Protein AF-A0A3M1GRH1-F1 (afdb_monomer_lite)

Structure (mmCIF, N/CA/C/O backbone):
data_AF-A0A3M1GRH1-F1
#
_entry.id   AF-A0A3M1GRH1-F1
#
loop_
_atom_site.group_PDB
_atom_site.id
_atom_site.type_symbol
_atom_site.label_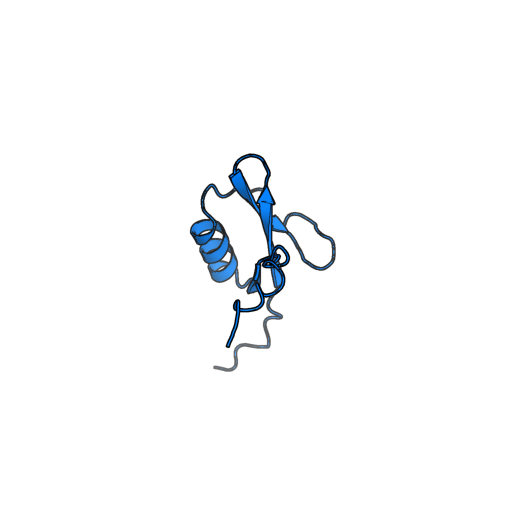atom_id
_atom_site.label_alt_id
_atom_site.label_comp_id
_atom_site.label_asym_id
_atom_site.label_entity_id
_atom_site.label_seq_id
_atom_site.pdbx_PDB_ins_code
_atom_site.Cartn_x
_atom_site.Cartn_y
_atom_site.Cartn_z
_atom_site.occupancy
_atom_site.B_iso_or_equiv
_atom_site.auth_seq_id
_atom_site.auth_comp_id
_atom_site.auth_asym_id
_atom_site.auth_atom_id
_atom_site.p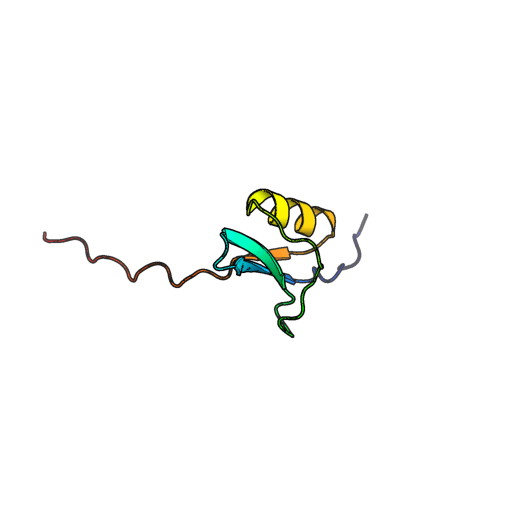dbx_PDB_model_num
ATOM 1 N N . MET A 1 1 ? 22.613 -8.544 -17.671 1.00 39.53 1 MET A N 1
ATOM 2 C CA . MET A 1 1 ? 21.185 -8.188 -17.809 1.00 39.53 1 MET A CA 1
ATOM 3 C C . MET A 1 1 ? 20.986 -6.764 -17.319 1.00 39.53 1 MET A C 1
ATOM 5 O O . MET A 1 1 ? 21.145 -6.518 -16.132 1.00 39.53 1 MET A O 1
ATOM 9 N N . ASN A 1 2 ? 20.717 -5.832 -18.230 1.00 38.09 2 ASN A N 1
ATOM 10 C CA . ASN A 1 2 ? 20.375 -4.450 -17.903 1.00 38.09 2 ASN A CA 1
ATOM 11 C C . ASN A 1 2 ? 18.853 -4.425 -17.703 1.00 38.09 2 ASN A C 1
ATOM 13 O O . ASN A 1 2 ? 18.129 -4.621 -18.676 1.00 38.09 2 ASN A O 1
ATOM 17 N N . TYR A 1 3 ? 18.368 -4.323 -16.462 1.00 48.09 3 TYR A N 1
ATOM 18 C CA . TYR A 1 3 ? 16.937 -4.137 -16.223 1.00 48.09 3 TYR A CA 1
ATOM 19 C C . T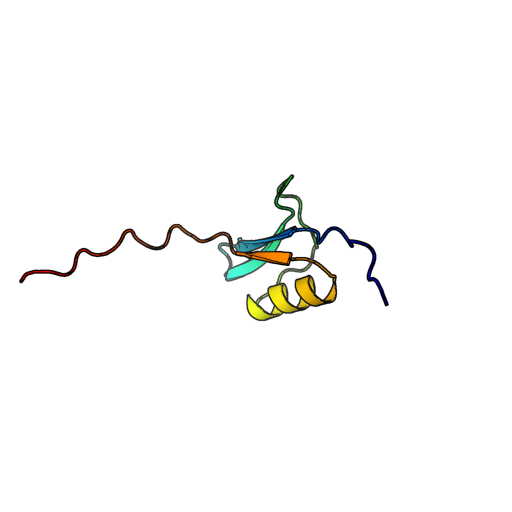YR A 1 3 ? 16.612 -2.719 -16.700 1.00 48.09 3 TYR A C 1
ATOM 21 O O . TYR A 1 3 ? 17.085 -1.770 -16.071 1.00 48.09 3 TYR A O 1
ATOM 29 N N . PRO A 1 4 ? 15.904 -2.550 -17.834 1.00 46.22 4 PRO A N 1
ATOM 30 C CA . PRO A 1 4 ? 15.606 -1.227 -18.355 1.00 46.22 4 PRO A CA 1
ATOM 31 C C . PRO A 1 4 ? 14.844 -0.503 -17.264 1.00 46.22 4 PRO A C 1
ATOM 33 O O . PRO A 1 4 ? 13.829 -1.034 -16.840 1.00 46.22 4 PRO A O 1
ATOM 36 N N . ASN A 1 5 ? 15.392 0.620 -16.789 1.00 47.91 5 ASN A N 1
ATOM 37 C CA . ASN A 1 5 ? 14.832 1.588 -15.844 1.00 47.91 5 ASN A CA 1
ATOM 38 C C . ASN A 1 5 ? 13.301 1.446 -15.704 1.00 47.91 5 ASN A C 1
ATOM 40 O O . ASN A 1 5 ? 12.530 2.158 -16.350 1.00 47.91 5 ASN A O 1
ATOM 44 N N . VAL A 1 6 ? 12.848 0.456 -14.924 1.00 51.84 6 VAL A N 1
ATOM 45 C CA . VAL A 1 6 ? 11.427 0.223 -14.693 1.00 51.84 6 VAL A CA 1
ATOM 46 C C . VAL A 1 6 ? 11.134 1.302 -13.692 1.00 51.84 6 VAL A C 1
ATOM 48 O O . VAL A 1 6 ? 11.512 1.141 -12.536 1.00 51.84 6 VAL A O 1
ATOM 51 N N . GLY A 1 7 ? 10.639 2.449 -14.163 1.00 48.44 7 GLY A N 1
ATOM 52 C CA . GLY A 1 7 ? 10.354 3.596 -13.315 1.00 48.44 7 GLY A CA 1
ATOM 53 C C . GLY A 1 7 ? 9.590 3.086 -12.108 1.00 48.44 7 GLY A C 1
ATOM 54 O O . GLY A 1 7 ? 8.436 2.677 -12.251 1.00 48.44 7 GLY A O 1
ATOM 55 N N . PHE A 1 8 ? 10.285 2.973 -10.972 1.00 60.62 8 PHE A N 1
ATOM 56 C CA . PHE A 1 8 ? 9.718 2.381 -9.777 1.00 60.62 8 PHE A CA 1
ATOM 57 C C . PHE A 1 8 ? 8.524 3.256 -9.453 1.00 60.62 8 PHE A C 1
ATOM 59 O O . PHE A 1 8 ? 8.688 4.435 -9.152 1.00 60.62 8 PHE A O 1
ATOM 66 N N . ARG A 1 9 ? 7.318 2.714 -9.623 1.00 75.69 9 ARG A N 1
ATOM 67 C CA . ARG A 1 9 ? 6.120 3.457 -9.267 1.00 75.69 9 ARG A CA 1
ATOM 68 C C . ARG A 1 9 ? 6.171 3.606 -7.759 1.00 75.69 9 ARG A C 1
ATOM 70 O O . ARG A 1 9 ? 6.195 2.613 -7.032 1.00 75.69 9 ARG A O 1
ATOM 77 N N . ASP A 1 10 ? 6.293 4.830 -7.288 1.00 84.62 10 ASP A N 1
ATOM 78 C CA . ASP A 1 10 ? 6.223 5.091 -5.865 1.00 84.62 10 ASP A CA 1
ATOM 79 C C . ASP A 1 10 ? 4.783 4.832 -5.399 1.00 84.62 10 ASP A C 1
ATOM 81 O O . ASP A 1 10 ? 3.823 5.071 -6.129 1.00 84.62 10 ASP A O 1
ATOM 85 N N . ALA A 1 11 ? 4.619 4.294 -4.198 1.00 86.06 11 ALA A N 1
ATOM 86 C CA . ALA A 1 11 ? 3.318 4.121 -3.569 1.00 86.06 11 ALA A CA 1
ATOM 87 C C . ALA A 1 11 ? 3.420 4.532 -2.105 1.00 86.06 11 ALA A C 1
ATOM 89 O O . ALA A 1 11 ? 4.315 4.094 -1.384 1.00 86.06 11 ALA A O 1
ATOM 90 N N . ILE A 1 12 ? 2.498 5.373 -1.657 1.00 87.94 12 ILE A N 1
ATOM 91 C CA . ILE A 1 12 ? 2.402 5.807 -0.274 1.00 87.94 12 ILE A CA 1
ATOM 92 C C . ILE A 1 12 ? 1.595 4.783 0.506 1.00 87.94 12 ILE A C 1
ATOM 94 O O . ILE A 1 12 ? 0.441 4.490 0.179 1.00 87.94 12 ILE A O 1
ATOM 98 N N . LEU A 1 13 ? 2.202 4.262 1.567 1.00 87.69 13 LEU A N 1
ATOM 99 C CA . LEU A 1 13 ? 1.482 3.508 2.572 1.00 87.69 13 LEU A CA 1
ATOM 100 C C . LEU A 1 13 ? 0.742 4.474 3.495 1.00 87.69 13 LEU A C 1
ATOM 102 O O . LEU A 1 13 ? 1.363 5.238 4.236 1.00 87.69 13 LEU A O 1
ATOM 106 N N . GLU A 1 14 ? -0.582 4.390 3.476 1.00 86.50 14 GLU A N 1
ATOM 107 C CA . GLU A 1 14 ? -1.454 5.176 4.333 1.00 86.50 14 GLU A CA 1
ATOM 108 C C . GLU A 1 14 ? -2.147 4.275 5.356 1.00 86.50 14 GLU A C 1
ATOM 110 O O . GLU A 1 14 ? -2.750 3.259 5.004 1.00 86.50 14 GLU A O 1
ATOM 115 N N . ALA A 1 15 ? -2.033 4.643 6.632 1.00 85.69 15 ALA A N 1
ATOM 116 C CA . ALA A 1 15 ? -2.766 4.011 7.718 1.00 85.69 15 ALA A CA 1
ATOM 117 C C . ALA A 1 15 ? -4.153 4.652 7.823 1.00 85.69 15 ALA A C 1
ATOM 119 O O . ALA A 1 15 ? -4.275 5.872 7.929 1.00 85.69 15 ALA A O 1
ATOM 120 N N . MET A 1 16 ? -5.187 3.825 7.780 1.00 85.00 16 MET A N 1
ATOM 121 C CA . MET A 1 16 ? -6.574 4.234 7.927 1.00 85.00 16 MET A CA 1
ATOM 122 C C . MET A 1 16 ? -6.985 4.232 9.412 1.00 85.00 16 MET A C 1
ATOM 124 O O . MET A 1 16 ? -6.388 3.517 10.224 1.00 85.00 16 MET A O 1
ATOM 128 N N . PRO A 1 17 ? -7.986 5.047 9.799 1.00 82.50 17 PRO A N 1
ATOM 129 C CA . PRO A 1 17 ? -8.421 5.185 11.194 1.00 82.50 17 PRO A CA 1
ATOM 130 C C . PRO A 1 17 ? -9.054 3.913 11.781 1.00 82.50 17 PRO A C 1
ATOM 132 O O . PRO A 1 17 ? -9.149 3.779 12.995 1.00 82.50 17 PRO A O 1
ATOM 135 N N . ASP A 1 18 ? -9.459 2.970 10.934 1.00 83.88 18 ASP A N 1
ATOM 136 C CA . ASP A 1 18 ? -9.948 1.638 11.299 1.00 83.88 18 ASP A CA 1
ATOM 137 C C . ASP A 1 18 ? -8.816 0.640 11.630 1.00 83.88 18 ASP A C 1
ATOM 139 O O . ASP A 1 18 ? -9.079 -0.515 11.967 1.00 83.88 18 ASP A O 1
ATOM 143 N N . GLY A 1 19 ? -7.551 1.067 11.533 1.00 83.25 19 GLY A N 1
ATOM 144 C CA . GLY A 1 19 ? -6.371 0.235 11.765 1.00 83.25 19 GLY A CA 1
ATOM 145 C C . GLY A 1 19 ? -5.901 -0.551 10.538 1.00 83.25 19 GLY A C 1
ATOM 146 O O . GLY A 1 19 ? -4.939 -1.317 10.641 1.00 83.25 19 GLY A O 1
ATOM 147 N N . ARG A 1 20 ? -6.539 -0.372 9.374 1.00 88.44 20 ARG A N 1
ATOM 148 C CA . ARG A 1 20 ? -6.091 -0.962 8.105 1.00 88.44 20 ARG A CA 1
ATOM 149 C C . ARG A 1 20 ? -5.044 -0.082 7.429 1.00 88.44 20 ARG A C 1
ATOM 151 O O . ARG A 1 20 ? -4.813 1.068 7.790 1.00 88.44 20 ARG A O 1
ATOM 158 N N . PHE A 1 21 ? -4.386 -0.636 6.423 1.00 87.38 21 PHE A N 1
ATOM 159 C CA . PHE A 1 21 ? -3.390 0.041 5.607 1.00 87.38 21 PHE A CA 1
ATOM 160 C C . PHE A 1 21 ? -3.772 -0.070 4.138 1.00 87.38 21 PHE A C 1
ATOM 162 O O . PHE A 1 21 ? -4.149 -1.144 3.666 1.00 87.38 21 PHE A O 1
ATOM 169 N N . ARG A 1 22 ? -3.610 1.024 3.400 1.00 88.62 22 ARG A N 1
ATOM 170 C CA . ARG A 1 22 ? -3.822 1.076 1.953 1.00 88.62 22 ARG A CA 1
ATOM 171 C C . ARG A 1 22 ? -2.603 1.645 1.245 1.00 88.62 22 ARG A C 1
ATOM 173 O O . ARG A 1 22 ? -1.831 2.402 1.828 1.00 88.62 22 ARG A O 1
ATOM 180 N N . LEU A 1 23 ? -2.443 1.276 -0.020 1.00 88.19 23 LEU A N 1
ATOM 181 C CA . LEU A 1 23 ? -1.432 1.850 -0.900 1.00 88.19 23 LEU A CA 1
ATOM 182 C C . LEU A 1 23 ? -2.094 2.860 -1.830 1.00 88.19 23 LEU A C 1
ATOM 184 O O . LEU A 1 23 ? -3.066 2.538 -2.515 1.00 88.19 23 LEU A O 1
ATOM 188 N N . THR A 1 24 ? -1.558 4.071 -1.854 1.00 88.81 24 THR A N 1
ATOM 189 C CA . THR A 1 24 ? -2.033 5.181 -2.687 1.00 88.81 24 THR A CA 1
ATOM 190 C C . THR A 1 24 ? -0.897 5.710 -3.547 1.00 88.81 24 THR A C 1
ATOM 192 O O . THR A 1 24 ? 0.271 5.574 -3.197 1.00 88.81 24 THR A O 1
ATOM 195 N N . ASP A 1 25 ? -1.219 6.241 -4.716 1.00 86.44 25 ASP A N 1
ATOM 196 C CA . ASP A 1 25 ? -0.233 6.818 -5.614 1.00 86.44 25 ASP A CA 1
ATOM 197 C C . ASP A 1 25 ? 0.197 8.189 -5.063 1.00 86.44 25 ASP A C 1
ATOM 199 O O . ASP A 1 25 ? -0.670 8.995 -4.721 1.00 86.44 25 ASP A O 1
ATOM 203 N N . PRO A 1 26 ? 1.498 8.492 -4.944 1.00 82.94 26 PRO A N 1
ATOM 204 C CA . PRO A 1 26 ? 1.964 9.768 -4.409 1.00 82.94 26 PRO A CA 1
ATOM 205 C C . PRO A 1 26 ? 1.591 10.965 -5.281 1.00 82.94 26 PRO A C 1
ATOM 207 O O . PRO A 1 26 ? 1.555 12.082 -4.770 1.00 82.94 26 PRO A O 1
ATOM 210 N N . LYS A 1 27 ? 1.343 10.759 -6.579 1.00 82.19 27 LYS A N 1
ATOM 211 C CA . LYS A 1 27 ? 1.071 11.846 -7.520 1.00 82.19 27 LYS A CA 1
ATOM 212 C C . LYS A 1 27 ? -0.375 12.325 -7.432 1.00 82.19 27 LYS A C 1
ATOM 214 O O . LYS A 1 27 ? -0.621 13.524 -7.378 1.00 82.19 27 LYS A O 1
ATOM 219 N N . ASP A 1 28 ? -1.309 11.380 -7.370 1.00 82.00 28 ASP A N 1
ATOM 220 C CA . ASP A 1 28 ? -2.749 11.649 -7.469 1.00 82.00 28 ASP A CA 1
ATOM 221 C C . ASP A 1 28 ? -3.541 11.185 -6.231 1.00 82.00 28 ASP A C 1
ATOM 223 O O . ASP A 1 28 ? -4.768 11.252 -6.222 1.00 82.00 28 ASP A O 1
ATOM 227 N N . ASN A 1 29 ? -2.875 10.666 -5.186 1.00 79.00 29 ASN A N 1
ATOM 228 C CA . ASN A 1 29 ? -3.488 10.025 -4.003 1.00 79.00 29 ASN A CA 1
ATOM 229 C C . ASN A 1 29 ? -4.518 8.930 -4.344 1.00 79.00 29 ASN A C 1
ATOM 231 O O . ASN A 1 29 ? -5.331 8.519 -3.514 1.00 79.00 29 ASN A O 1
ATOM 235 N N . SER A 1 30 ? -4.479 8.424 -5.573 1.00 84.06 30 SER A N 1
ATOM 236 C CA . SER A 1 30 ? -5.407 7.408 -6.049 1.00 84.06 30 SER A CA 1
ATOM 237 C C . SER A 1 30 ? -5.031 6.045 -5.470 1.00 84.06 30 SER A C 1
ATOM 239 O O . SER A 1 30 ? -3.844 5.737 -5.373 1.00 84.06 30 SER A O 1
ATOM 241 N N . PRO A 1 31 ? -5.992 5.192 -5.082 1.00 83.94 31 PRO A N 1
ATOM 242 C CA . PRO A 1 31 ? -5.674 3.873 -4.549 1.00 83.94 31 PRO A CA 1
ATOM 243 C C . PRO A 1 31 ? -4.957 3.030 -5.610 1.00 83.94 31 PRO A C 1
ATOM 245 O O . PRO A 1 31 ? -5.522 2.724 -6.660 1.00 83.94 31 PRO A O 1
ATOM 248 N N . VAL A 1 32 ? -3.722 2.613 -5.314 1.00 84.88 32 VAL A N 1
ATOM 249 C CA . VAL A 1 32 ? -2.927 1.721 -6.181 1.00 84.88 32 VAL A CA 1
ATOM 250 C C . VAL A 1 32 ? -3.598 0.352 -6.276 1.00 84.88 32 VAL A C 1
ATOM 252 O O . VAL A 1 32 ? -3.524 -0.335 -7.295 1.00 84.88 32 VAL A O 1
ATOM 255 N N . CYS A 1 33 ? -4.282 -0.047 -5.204 1.00 82.69 33 CYS A N 1
ATOM 256 C CA . CYS A 1 33 ? -5.060 -1.269 -5.139 1.00 82.69 33 CYS A CA 1
ATOM 257 C C . CYS A 1 33 ? -6.307 -1.090 -4.271 1.00 82.69 33 CYS A C 1
ATOM 259 O O . CYS A 1 33 ? -6.315 -0.314 -3.321 1.00 82.69 33 CYS A O 1
ATOM 261 N N . ARG A 1 34 ? -7.335 -1.899 -4.548 1.00 82.25 34 ARG A N 1
ATOM 262 C CA . ARG A 1 34 ? -8.529 -2.046 -3.694 1.00 82.25 34 ARG A CA 1
ATOM 263 C C . ARG A 1 34 ? -8.307 -2.981 -2.496 1.00 82.25 34 ARG A C 1
ATOM 265 O O . ARG A 1 34 ? -9.255 -3.318 -1.802 1.00 82.25 34 ARG A O 1
ATOM 272 N N . ILE A 1 35 ? -7.078 -3.459 -2.304 1.00 82.81 35 ILE A N 1
ATOM 273 C CA . ILE A 1 35 ? -6.733 -4.379 -1.223 1.00 82.81 35 ILE A CA 1
ATOM 274 C C . ILE A 1 35 ? -6.462 -3.555 0.029 1.00 82.81 35 ILE A C 1
ATOM 276 O O . ILE A 1 35 ? -5.594 -2.681 0.027 1.00 82.81 35 ILE A O 1
ATOM 280 N N . GLU A 1 36 ? -7.186 -3.872 1.092 1.00 84.25 36 GLU A N 1
ATOM 281 C CA . GLU A 1 36 ? -6.963 -3.319 2.419 1.00 84.25 36 GLU A CA 1
ATOM 282 C C . GLU A 1 36 ? -6.132 -4.312 3.226 1.00 84.25 36 GLU A C 1
ATOM 284 O O . GLU A 1 36 ? -6.477 -5.486 3.375 1.00 84.25 36 GLU A O 1
ATOM 289 N N . PHE A 1 37 ? -4.997 -3.854 3.734 1.00 85.94 37 PHE A N 1
ATOM 290 C CA . PHE A 1 37 ? -4.071 -4.695 4.471 1.00 85.94 37 PHE A CA 1
ATOM 291 C C . PHE A 1 37 ? -4.275 -4.483 5.964 1.00 85.94 37 PHE A C 1
ATOM 293 O O . PHE A 1 37 ? -4.216 -3.364 6.452 1.00 85.94 37 PHE A O 1
ATOM 300 N N . HIS A 1 38 ? -4.430 -5.559 6.728 1.00 85.44 38 HIS A N 1
ATOM 301 C CA . HIS A 1 38 ? -4.506 -5.469 8.193 1.00 85.44 38 HIS A CA 1
ATOM 302 C C . HIS A 1 38 ? -3.122 -5.288 8.839 1.00 85.44 38 HIS A C 1
ATOM 304 O O . HIS A 1 38 ? -3.000 -5.075 10.040 1.00 85.44 38 HIS A O 1
ATOM 310 N N . ASN A 1 39 ? -2.054 -5.416 8.047 1.00 84.75 39 ASN A N 1
ATOM 311 C CA . ASN A 1 39 ? -0.685 -5.319 8.520 1.00 84.75 39 ASN A CA 1
ATOM 312 C C . ASN A 1 39 ? 0.159 -4.502 7.540 1.00 84.75 39 ASN A C 1
ATOM 314 O O . ASN A 1 39 ? 0.237 -4.810 6.347 1.00 84.75 39 ASN A O 1
ATOM 318 N N . ARG A 1 40 ? 0.866 -3.510 8.080 1.00 85.31 40 ARG A N 1
ATOM 319 C CA . ARG A 1 40 ? 1.848 -2.680 7.377 1.00 85.31 40 ARG A CA 1
ATOM 320 C C . ARG A 1 40 ? 2.862 -3.499 6.576 1.00 85.31 40 ARG A C 1
ATOM 322 O O . ARG A 1 40 ? 3.154 -3.178 5.426 1.00 85.31 40 ARG A O 1
ATOM 329 N N . LYS A 1 41 ? 3.373 -4.590 7.154 1.00 86.38 41 LYS A N 1
ATOM 330 C CA . LYS A 1 41 ? 4.362 -5.456 6.496 1.00 86.38 41 LYS A CA 1
ATOM 331 C C . LYS A 1 41 ? 3.777 -6.168 5.274 1.00 86.38 41 LYS A C 1
ATOM 333 O O . LYS A 1 41 ? 4.478 -6.332 4.279 1.00 86.38 41 LYS A O 1
ATOM 338 N N . ALA A 1 42 ? 2.501 -6.554 5.332 1.00 87.81 42 ALA A N 1
ATOM 339 C CA . ALA A 1 42 ? 1.814 -7.206 4.219 1.00 87.81 42 ALA A CA 1
ATOM 340 C C . ALA A 1 42 ? 1.618 -6.240 3.043 1.00 87.81 42 ALA A C 1
ATOM 342 O O . ALA A 1 42 ? 1.958 -6.589 1.915 1.00 87.81 42 ALA A O 1
ATOM 343 N N . ALA A 1 43 ? 1.173 -5.010 3.322 1.00 86.75 43 ALA A N 1
ATOM 344 C CA . ALA A 1 43 ? 1.054 -3.960 2.311 1.00 86.75 43 ALA A CA 1
ATOM 345 C C . ALA A 1 43 ? 2.399 -3.675 1.636 1.00 86.75 43 ALA A C 1
ATOM 347 O O . ALA A 1 43 ? 2.502 -3.635 0.410 1.00 86.75 43 ALA A O 1
ATOM 348 N N . ARG A 1 44 ? 3.459 -3.552 2.444 1.00 86.12 44 ARG A N 1
ATOM 349 C CA . ARG A 1 44 ? 4.806 -3.311 1.939 1.00 86.12 44 ARG A CA 1
ATOM 350 C C . ARG A 1 44 ? 5.285 -4.457 1.048 1.00 86.12 44 ARG A C 1
ATOM 352 O O . ARG A 1 44 ? 5.671 -4.208 -0.088 1.00 86.12 44 ARG A O 1
ATOM 359 N N . ASN A 1 45 ? 5.213 -5.701 1.524 1.00 88.06 45 ASN A N 1
ATOM 360 C CA . ASN A 1 45 ? 5.609 -6.868 0.731 1.00 88.06 45 ASN A CA 1
ATOM 361 C C . ASN A 1 45 ? 4.840 -6.951 -0.589 1.00 88.06 45 ASN A C 1
ATOM 363 O O . ASN A 1 45 ? 5.458 -7.145 -1.629 1.00 88.06 45 ASN A O 1
ATOM 367 N N . TRP A 1 46 ? 3.522 -6.738 -0.565 1.00 87.88 46 TRP A N 1
ATOM 368 C CA . TRP A 1 46 ? 2.706 -6.744 -1.776 1.00 87.88 46 TRP A CA 1
ATOM 369 C C . TRP A 1 46 ? 3.171 -5.692 -2.788 1.00 87.88 46 TRP A C 1
ATOM 371 O O . TRP A 1 46 ? 3.352 -6.001 -3.966 1.00 87.88 46 TRP A O 1
ATOM 381 N N . GLY A 1 47 ? 3.417 -4.465 -2.324 1.00 86.69 47 GLY A N 1
ATOM 382 C CA . GLY A 1 47 ? 3.891 -3.383 -3.177 1.00 86.69 47 GLY A CA 1
ATOM 383 C C . GLY A 1 47 ? 5.278 -3.663 -3.762 1.00 86.69 47 GLY A C 1
ATOM 384 O O . GLY A 1 47 ? 5.462 -3.540 -4.972 1.00 86.69 47 GLY A O 1
ATOM 385 N N . HIS A 1 48 ? 6.216 -4.158 -2.949 1.00 85.00 48 HIS A N 1
ATOM 386 C CA . HIS A 1 48 ? 7.539 -4.580 -3.423 1.00 85.00 48 HIS A CA 1
ATOM 387 C C . HIS A 1 48 ? 7.453 -5.712 -4.460 1.00 85.00 48 HIS A C 1
ATOM 389 O O . HIS A 1 48 ? 8.119 -5.640 -5.491 1.00 85.00 48 HIS A O 1
ATOM 395 N N . SER A 1 49 ? 6.601 -6.722 -4.246 1.00 84.88 49 SER A N 1
ATOM 396 C CA . SER A 1 49 ? 6.376 -7.814 -5.210 1.00 84.88 49 SER A CA 1
ATOM 397 C C . SER A 1 49 ? 5.799 -7.336 -6.543 1.00 84.88 49 SER A C 1
ATOM 399 O O . SER A 1 49 ? 5.937 -8.013 -7.557 1.00 84.88 49 SER A O 1
ATOM 401 N N . ARG A 1 50 ? 5.144 -6.175 -6.551 1.00 83.50 50 ARG A N 1
ATOM 402 C CA . ARG A 1 50 ? 4.569 -5.545 -7.743 1.00 83.50 50 ARG A CA 1
ATOM 403 C C . ARG A 1 50 ? 5.501 -4.512 -8.392 1.00 83.50 50 ARG A C 1
ATOM 405 O O . ARG A 1 50 ? 5.118 -3.920 -9.395 1.00 83.50 50 ARG A O 1
ATOM 412 N N . GLY A 1 51 ? 6.701 -4.309 -7.845 1.00 81.88 51 GLY A N 1
ATOM 413 C CA . GLY A 1 51 ? 7.674 -3.337 -8.348 1.00 81.88 51 GLY A CA 1
ATOM 414 C C . GLY A 1 51 ? 7.425 -1.899 -7.885 1.00 81.88 51 GLY A C 1
ATOM 415 O O . GLY A 1 51 ? 7.984 -0.973 -8.470 1.00 81.88 51 GLY A O 1
ATOM 416 N N . PHE A 1 52 ? 6.604 -1.699 -6.849 1.00 85.25 52 PHE A N 1
ATOM 417 C CA . PHE A 1 52 ? 6.407 -0.384 -6.246 1.00 85.25 52 PHE A CA 1
ATOM 418 C C . PHE A 1 52 ? 7.458 -0.094 -5.177 1.00 85.25 52 PHE A C 1
ATOM 420 O O . PHE A 1 52 ? 7.829 -0.966 -4.381 1.00 85.25 52 PHE A O 1
ATOM 427 N N . ARG A 1 53 ? 7.885 1.166 -5.106 1.00 85.75 53 ARG A N 1
ATOM 428 C CA . ARG A 1 53 ? 8.685 1.681 -3.996 1.00 85.75 53 ARG A CA 1
ATOM 429 C C . ARG A 1 53 ? 7.748 2.245 -2.933 1.00 85.75 53 ARG A C 1
ATOM 431 O O . ARG A 1 5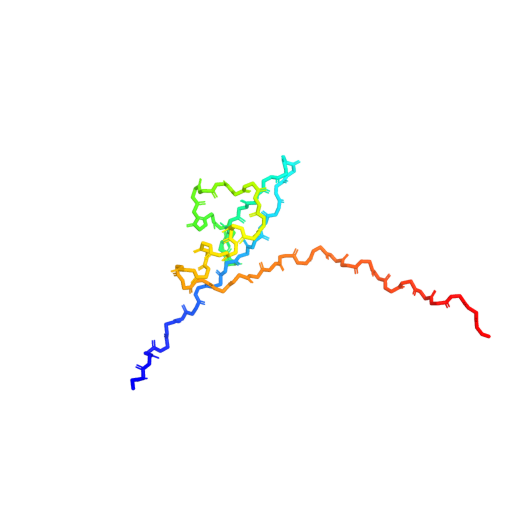3 ? 7.049 3.223 -3.167 1.00 85.75 53 ARG A O 1
ATOM 438 N N . ILE A 1 54 ? 7.722 1.613 -1.762 1.00 86.00 54 ILE A N 1
ATOM 439 C CA . ILE A 1 54 ? 6.786 1.980 -0.695 1.00 86.00 54 ILE A CA 1
ATOM 440 C C . ILE A 1 54 ? 7.360 3.116 0.143 1.00 86.00 54 ILE A C 1
ATOM 442 O O . ILE A 1 54 ? 8.360 2.940 0.839 1.00 86.00 54 ILE A O 1
ATOM 446 N N . LEU A 1 55 ? 6.712 4.273 0.067 1.00 85.44 55 LEU A N 1
ATOM 447 C CA . LEU A 1 55 ? 6.980 5.447 0.881 1.00 85.44 55 LEU A CA 1
ATOM 448 C C . LEU A 1 55 ? 6.023 5.411 2.073 1.00 85.44 55 LEU A C 1
ATOM 450 O O . LEU A 1 55 ? 4.806 5.434 1.912 1.00 85.44 55 LEU A O 1
ATOM 454 N N . GLU A 1 56 ? 6.546 5.325 3.291 1.00 75.75 56 GLU A N 1
ATOM 455 C CA . GLU A 1 56 ? 5.709 5.569 4.463 1.00 75.75 56 GLU A CA 1
ATOM 456 C C . GLU A 1 56 ? 5.473 7.072 4.565 1.00 75.75 56 GLU A C 1
ATOM 458 O O . GLU A 1 56 ? 6.427 7.853 4.585 1.00 75.75 56 GLU A O 1
ATOM 463 N N . LYS A 1 57 ? 4.202 7.479 4.647 1.00 67.06 57 LYS A N 1
ATOM 464 C CA . LYS A 1 57 ? 3.852 8.830 5.077 1.00 67.06 57 LYS A CA 1
ATOM 465 C C . LYS A 1 57 ? 4.294 8.919 6.536 1.00 67.06 57 LYS A C 1
ATOM 467 O O . LYS A 1 57 ? 3.555 8.507 7.427 1.00 67.06 57 LYS A O 1
ATOM 472 N N . GLN A 1 58 ? 5.539 9.339 6.775 1.00 52.06 58 GLN A N 1
ATOM 473 C CA . GLN A 1 58 ? 6.012 9.656 8.115 1.00 52.06 58 GLN A CA 1
ATOM 474 C C . GLN A 1 58 ? 5.018 10.669 8.673 1.00 52.06 58 GLN A C 1
ATOM 476 O O . GLN A 1 58 ? 4.983 11.824 8.253 1.00 52.06 58 GLN A O 1
ATOM 481 N N . SER A 1 59 ? 4.174 10.220 9.603 1.00 51.31 59 SER A N 1
ATOM 482 C CA . SER A 1 59 ? 3.619 11.119 10.603 1.00 51.31 59 SER A CA 1
ATOM 483 C C . SER A 1 59 ? 4.815 11.906 11.134 1.00 51.31 59 SER A C 1
ATOM 485 O O . SER A 1 59 ? 5.841 11.261 11.366 1.00 51.31 59 SER A O 1
ATOM 487 N N . PRO A 1 60 ? 4.755 13.244 11.245 1.00 48.47 60 PRO A N 1
ATOM 488 C CA . PRO A 1 60 ? 5.883 14.020 11.732 1.00 48.47 60 PRO A CA 1
ATOM 489 C C . PRO A 1 60 ? 6.256 13.449 13.093 1.00 48.47 60 PRO A C 1
ATOM 491 O O . PRO A 1 60 ? 5.542 13.640 14.077 1.00 48.47 60 PRO A O 1
ATOM 494 N N . THR A 1 61 ? 7.315 12.641 13.115 1.00 49.03 61 THR A N 1
ATOM 495 C CA . THR A 1 61 ? 7.849 12.069 14.335 1.00 49.03 61 THR A CA 1
ATOM 496 C C . THR A 1 61 ? 8.177 13.271 15.182 1.00 49.03 61 THR A C 1
ATOM 498 O O . THR A 1 61 ? 8.941 14.129 14.735 1.00 49.03 61 THR A O 1
ATOM 501 N N . SER A 1 62 ? 7.497 13.353 16.327 1.00 49.25 62 SER A N 1
ATOM 502 C CA . SER A 1 62 ? 7.678 14.339 17.377 1.00 49.25 62 SER A CA 1
ATOM 503 C C . SER A 1 62 ? 9.037 15.001 17.272 1.00 49.25 62 SER A C 1
ATOM 505 O O . SER A 1 62 ? 10.066 14.329 17.389 1.00 49.25 62 SER A O 1
ATOM 507 N N . ALA A 1 63 ? 9.002 16.313 17.034 1.00 49.47 63 ALA A N 1
ATOM 508 C CA . ALA A 1 63 ? 10.123 17.195 17.268 1.00 49.47 63 ALA A CA 1
ATOM 509 C C . ALA A 1 63 ? 10.897 16.688 18.486 1.00 49.47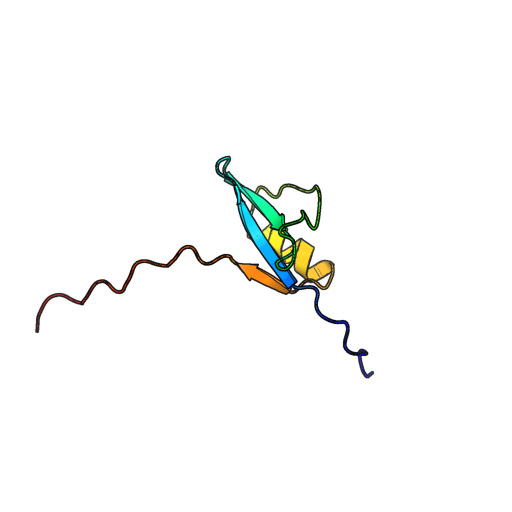 63 ALA A C 1
ATOM 511 O O . ALA A 1 63 ? 10.301 16.399 19.528 1.00 49.47 63 ALA A O 1
ATOM 512 N N . ALA A 1 64 ? 12.197 16.506 18.274 1.00 53.66 64 ALA A N 1
ATOM 513 C CA . ALA A 1 64 ? 13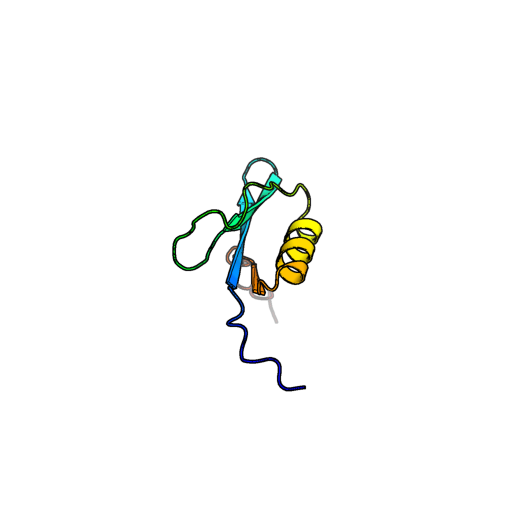.193 16.194 19.275 1.00 53.66 64 ALA A CA 1
ATOM 514 C C . ALA A 1 64 ? 12.753 16.674 20.663 1.00 53.66 64 ALA A C 1
ATOM 516 O O . ALA A 1 64 ? 12.645 17.876 20.892 1.00 53.66 64 ALA A O 1
ATOM 517 N N . PHE A 1 65 ? 12.506 15.746 21.589 1.00 58.12 65 PHE A N 1
ATOM 518 C CA . PHE A 1 65 ? 12.552 16.097 23.001 1.00 58.12 65 PHE A CA 1
ATOM 519 C C . PHE A 1 65 ? 13.973 16.628 23.253 1.00 58.12 65 PHE A C 1
ATOM 521 O O . PHE A 1 65 ? 14.924 15.851 23.088 1.00 58.12 65 PHE A O 1
ATOM 528 N N . PRO A 1 66 ? 14.175 17.919 23.588 1.00 59.41 66 PRO A N 1
ATOM 529 C CA . PRO A 1 66 ? 15.483 18.360 24.037 1.00 59.41 66 PRO A CA 1
ATOM 530 C C . PRO A 1 66 ? 15.803 17.559 25.300 1.00 59.41 66 PRO A C 1
ATOM 532 O O . PRO A 1 66 ? 14.982 17.469 26.215 1.00 59.41 66 PRO A O 1
ATOM 535 N N . ARG A 1 67 ? 16.969 16.904 25.325 1.00 61.56 67 ARG A N 1
ATOM 536 C CA . ARG A 1 67 ? 17.448 16.213 26.527 1.00 61.56 67 ARG A CA 1
ATOM 537 C C . ARG A 1 67 ? 17.437 17.215 27.692 1.00 61.56 67 ARG A C 1
ATOM 539 O O . ARG A 1 67 ? 17.980 18.307 27.518 1.00 61.56 67 ARG A O 1
ATOM 546 N N . PRO A 1 68 ? 16.845 16.891 28.853 1.00 60.56 68 PRO A N 1
ATOM 547 C CA . PRO A 1 68 ? 16.928 17.771 30.005 1.00 60.56 68 PRO A CA 1
ATOM 548 C C . PRO A 1 68 ? 18.364 17.761 30.541 1.00 60.56 68 PRO A C 1
ATOM 550 O O . PRO A 1 68 ? 18.881 16.700 30.872 1.00 60.56 68 PRO A O 1
ATOM 553 N N . GLY A 1 69 ? 18.962 18.952 30.611 1.00 61.94 69 GLY A N 1
ATOM 554 C CA . GLY A 1 69 ? 20.002 19.345 31.566 1.00 61.94 69 GLY A CA 1
ATOM 555 C C . GLY A 1 69 ? 21.355 18.630 31.494 1.00 61.94 69 GLY A C 1
ATOM 556 O O . GLY A 1 69 ? 21.500 17.482 31.906 1.00 61.94 69 GLY A O 1
ATOM 557 N N . SER A 1 70 ? 22.383 19.372 31.089 1.00 52.97 70 SER A N 1
ATOM 558 C CA . SER A 1 70 ? 23.720 19.276 31.692 1.00 52.97 70 SER A CA 1
ATOM 559 C C . SER A 1 70 ? 24.068 20.623 32.298 1.00 52.97 70 SER A C 1
ATOM 561 O O . SER A 1 70 ? 23.617 21.635 31.715 1.00 52.97 70 SER A O 1
#

Foldseek 3Di:
DPPPCPVAQEWEWDQDPVQWIFTAGPPPRHGPDPDIHNDPVVRCVVSVVVRHHYDYPPPPDDDDPPPDDD

pLDDT: mean 74.68, std 15.7, range [38.09, 88.81]

Secondary structure (DSSP, 8-state):
--------EEEEEEE-TTS-EEEE-TTT--BS-SPPBSSHHHHHHHHHHTTEEEEE---------PPP--

Sequence (70 aa):
MNYPNVGFRDAILEAMPDGRFRLTDPKDNSPVCRIEFHNRKAARNWGHSRGFRILEKQSPTSAAFPRPGS

Radius of gyration: 16.04 Å; chains: 1; bounding box: 34×28×50 Å